Protein AF-A0A519QSP4-F1 (afdb_monomer)

Solvent-accessible surface area (backbone atoms only — not comparable to full-atom values): 7681 Å² total; per-residue (Å²): 66,38,33,51,71,40,44,76,77,46,88,89,75,61,83,89,74,46,84,89,54,59,68,52,75,78,40,57,74,54,72,77,30,57,67,48,72,84,78,86,75,62,96,86,63,82,85,86,78,62,95,45,43,49,65,53,78,81,83,83,88,60,100,61,89,87,86,82,87,89,81,85,88,70,67,94,83,48,52,41,82,63,72,87,62,94,88,60,62,52,64,85,60,68,48,45,68,70,28,60,68,44,57,91,86,52,68,86,88,130

Structure (mmCIF, N/CA/C/O backbone):
data_AF-A0A519QSP4-F1
#
_entry.id   AF-A0A519QSP4-F1
#
loop_
_atom_site.group_PDB
_atom_site.id
_atom_site.type_symbol
_atom_site.label_atom_id
_atom_site.label_alt_id
_atom_site.label_comp_id
_atom_site.label_asym_id
_atom_site.label_entity_id
_atom_site.label_seq_id
_atom_site.pdbx_PDB_ins_code
_atom_site.Cartn_x
_atom_site.Cartn_y
_atom_site.Cartn_z
_atom_site.occupancy
_atom_site.B_iso_or_equiv
_atom_site.auth_seq_id
_atom_site.auth_comp_id
_atom_site.auth_asym_id
_atom_site.auth_atom_id
_atom_site.pdbx_PDB_model_num
ATOM 1 N N . SER A 1 1 ? -8.892 -1.047 9.780 1.00 92.31 1 SER A N 1
ATOM 2 C CA . SER A 1 1 ? -10.037 -1.049 8.863 1.00 92.31 1 SER A CA 1
ATOM 3 C C . SER A 1 1 ? -9.545 -0.818 7.450 1.00 92.31 1 SER A C 1
ATOM 5 O O . SER A 1 1 ? -8.419 -0.358 7.267 1.00 92.31 1 SER A O 1
ATOM 7 N N . PHE A 1 2 ? -10.367 -1.165 6.467 1.00 97.31 2 PHE A N 1
ATOM 8 C CA . PHE A 1 2 ? -10.084 -0.998 5.045 1.00 97.31 2 PHE A CA 1
ATOM 9 C C . PHE A 1 2 ? -11.248 -0.264 4.391 1.00 97.31 2 PHE A C 1
ATOM 11 O O . PHE A 1 2 ? -12.395 -0.546 4.722 1.00 97.31 2 PHE A O 1
ATOM 18 N N . LEU A 1 3 ? -10.966 0.639 3.454 1.00 97.56 3 LEU A N 1
ATOM 19 C CA . LEU A 1 3 ? -11.996 1.214 2.594 1.00 97.56 3 LEU A CA 1
ATOM 20 C C . LEU A 1 3 ? -12.170 0.346 1.352 1.00 97.56 3 LEU A C 1
ATOM 22 O O . LEU A 1 3 ? -11.303 0.313 0.469 1.00 97.56 3 LEU A O 1
ATOM 26 N N . ASN A 1 4 ? -13.289 -0.370 1.286 1.00 97.19 4 ASN A N 1
ATOM 27 C CA . ASN A 1 4 ? -13.597 -1.303 0.213 1.00 97.19 4 ASN A CA 1
ATOM 28 C C . ASN A 1 4 ? -13.675 -0.563 -1.127 1.00 97.19 4 ASN A C 1
ATOM 30 O O . ASN A 1 4 ? -14.358 0.444 -1.268 1.00 97.19 4 ASN A O 1
ATOM 34 N N . GLY A 1 5 ? -12.948 -1.063 -2.128 1.00 97.25 5 GLY A N 1
ATOM 35 C CA . GLY A 1 5 ? -12.921 -0.466 -3.468 1.00 97.25 5 GLY A CA 1
ATOM 36 C C . GLY A 1 5 ? -12.014 0.759 -3.639 1.00 97.25 5 GLY A C 1
ATOM 37 O O . GLY A 1 5 ? -11.731 1.101 -4.783 1.00 97.25 5 GLY A O 1
ATOM 38 N N . SER A 1 6 ? -11.473 1.344 -2.562 1.00 98.12 6 SER A N 1
ATOM 39 C CA . SER A 1 6 ? -10.625 2.556 -2.620 1.00 98.12 6 SER A CA 1
ATOM 40 C C . SER A 1 6 ? -9.424 2.449 -3.568 1.00 9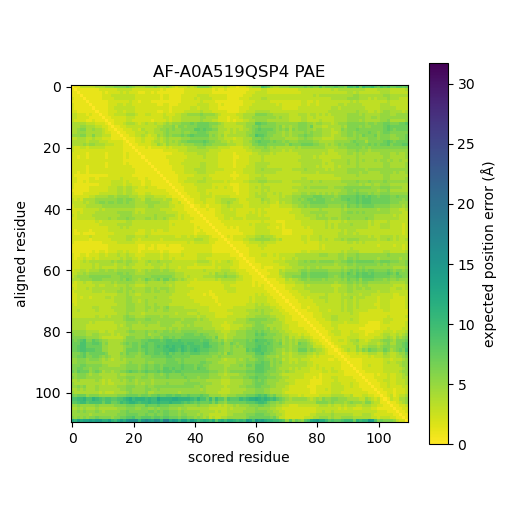8.12 6 SER A C 1
ATOM 42 O O . SER A 1 6 ? -9.073 3.416 -4.234 1.00 98.12 6 SER A O 1
ATOM 44 N N . HIS A 1 7 ? -8.855 1.251 -3.727 1.00 97.50 7 HIS A N 1
ATOM 45 C CA . HIS A 1 7 ? -7.764 0.974 -4.670 1.00 97.50 7 HIS A CA 1
ATOM 46 C C . HIS A 1 7 ? -8.081 1.307 -6.137 1.00 97.50 7 HIS A C 1
ATOM 48 O O . HIS A 1 7 ? -7.168 1.435 -6.950 1.00 97.50 7 HIS A O 1
ATOM 54 N N . LYS A 1 8 ? -9.364 1.440 -6.490 1.00 97.12 8 LYS A N 1
ATOM 55 C CA . LYS A 1 8 ? -9.820 1.804 -7.837 1.00 97.12 8 LYS A CA 1
ATOM 56 C C . LYS A 1 8 ? -9.740 3.306 -8.114 1.00 97.12 8 LYS A C 1
ATOM 58 O O . LYS A 1 8 ? -9.833 3.691 -9.273 1.00 97.12 8 LYS A O 1
ATOM 63 N N . LEU A 1 9 ? -9.557 4.136 -7.083 1.00 96.44 9 LEU A N 1
ATOM 64 C CA . LEU A 1 9 ? -9.431 5.591 -7.221 1.00 96.44 9 LEU A CA 1
ATOM 65 C C . LEU A 1 9 ? -8.037 6.026 -7.705 1.00 96.44 9 LEU A C 1
ATOM 67 O O . LEU A 1 9 ? -7.844 7.180 -8.074 1.00 96.44 9 LEU A O 1
ATOM 71 N N . GLY A 1 10 ? -7.071 5.103 -7.760 1.00 95.12 10 GLY A N 1
ATOM 72 C CA . GLY A 1 10 ? -5.716 5.382 -8.226 1.00 95.12 10 GLY A CA 1
ATOM 73 C C . GLY A 1 10 ? -4.793 5.899 -7.121 1.00 95.12 10 GLY A C 1
ATOM 74 O O . GLY A 1 10 ? -4.983 5.618 -5.939 1.00 95.12 10 GLY A O 1
ATOM 75 N N . VAL A 1 11 ? -3.730 6.600 -7.519 1.00 92.88 11 VAL A N 1
ATOM 76 C CA . VAL A 1 11 ? -2.721 7.136 -6.593 1.00 92.88 11 VAL A CA 1
ATOM 77 C C . VAL A 1 11 ? -3.239 8.435 -5.975 1.00 92.88 11 VAL A C 1
ATOM 79 O O . VAL A 1 11 ? -3.404 9.423 -6.682 1.00 92.88 11 VAL A O 1
ATOM 82 N N . LEU A 1 12 ? -3.440 8.440 -4.655 1.00 93.50 12 LEU A N 1
ATOM 83 C CA . LEU A 1 12 ? -4.009 9.570 -3.899 1.00 93.50 12 LEU A CA 1
ATOM 84 C C . LEU A 1 12 ? -2.950 10.529 -3.314 1.00 93.50 12 LEU A C 1
ATOM 86 O O . LEU A 1 12 ? -3.270 11.435 -2.550 1.00 93.50 12 LEU A O 1
ATOM 90 N N . GLY A 1 13 ? -1.681 10.349 -3.686 1.00 88.38 13 GLY A N 1
ATOM 91 C CA . GLY A 1 13 ? -0.559 11.141 -3.176 1.00 88.38 13 GLY A CA 1
ATOM 92 C C . GLY A 1 13 ? 0.039 10.591 -1.878 1.00 88.38 13 GLY A C 1
ATOM 93 O O . GLY A 1 13 ? -0.213 9.451 -1.488 1.00 88.38 13 GLY A O 1
ATOM 94 N N . ASN A 1 14 ? 0.901 11.390 -1.245 1.00 86.94 14 ASN A N 1
ATOM 95 C CA . ASN A 1 14 ? 1.583 11.037 0.000 1.00 86.94 14 ASN A CA 1
ATOM 96 C C . ASN A 1 14 ? 0.817 11.613 1.206 1.00 86.94 14 ASN A 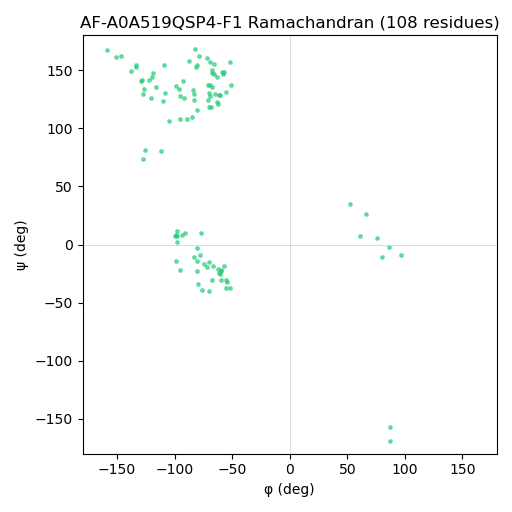C 1
ATOM 98 O O . ASN A 1 14 ? 0.463 12.792 1.209 1.00 86.94 14 ASN A O 1
ATOM 102 N N . TYR A 1 15 ? 0.611 10.800 2.248 1.00 84.81 15 TYR A N 1
ATOM 103 C CA . TYR A 1 15 ? -0.128 11.183 3.457 1.00 84.81 15 TYR A CA 1
ATOM 104 C C . TYR A 1 15 ? 0.503 12.355 4.233 1.00 84.81 15 TYR A C 1
ATOM 106 O O . TYR A 1 15 ? -0.200 13.081 4.931 1.00 84.81 15 TYR A O 1
ATOM 114 N N . THR A 1 16 ? 1.810 12.588 4.091 1.00 87.56 16 THR A N 1
ATOM 115 C CA . THR A 1 16 ? 2.517 13.741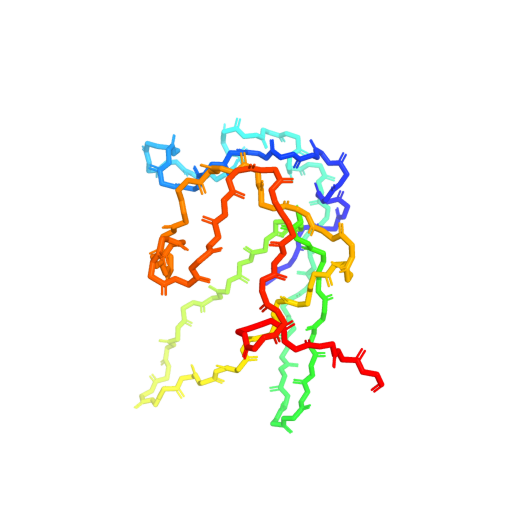 4.679 1.00 87.56 16 THR A CA 1
ATOM 116 C C . THR A 1 16 ? 2.151 15.072 4.020 1.00 87.56 16 THR A C 1
ATOM 118 O O . THR A 1 16 ? 2.432 16.129 4.576 1.00 87.56 16 THR A O 1
ATOM 121 N N . SER A 1 17 ? 1.513 15.037 2.846 1.00 88.75 17 SER A N 1
ATOM 122 C CA . SER A 1 17 ? 1.151 16.218 2.052 1.00 88.75 17 SER A CA 1
ATOM 123 C C . SER A 1 17 ? -0.303 16.666 2.251 1.00 88.75 17 SER A C 1
ATOM 125 O O . SER A 1 17 ? -0.798 17.479 1.480 1.00 88.75 17 SER A O 1
ATOM 127 N N . TYR A 1 18 ? -1.013 16.129 3.248 1.00 92.88 18 TYR A N 1
ATOM 128 C CA . TYR A 1 18 ? -2.432 16.435 3.489 1.00 92.88 18 TYR A CA 1
ATOM 129 C C . TYR A 1 18 ? -2.669 17.615 4.444 1.00 92.88 18 TYR A C 1
ATOM 131 O O . TYR A 1 18 ? -3.799 17.837 4.869 1.00 92.88 18 TYR A O 1
ATOM 139 N N . ASP A 1 19 ? -1.629 18.370 4.810 1.00 93.62 19 ASP A N 1
ATOM 140 C CA . ASP A 1 19 ? -1.718 19.532 5.713 1.00 93.62 19 ASP A CA 1
ATOM 141 C C . ASP A 1 19 ? -2.426 19.226 7.049 1.00 93.62 19 ASP A C 1
ATOM 143 O O . ASP A 1 19 ? -3.149 20.053 7.606 1.00 93.62 19 ASP A O 1
ATOM 147 N N . GLY A 1 20 ? -2.238 18.003 7.559 1.00 92.56 20 GLY A N 1
ATOM 148 C CA . GLY A 1 20 ? -2.851 17.523 8.800 1.00 92.56 20 GLY A CA 1
ATOM 149 C C . GLY A 1 20 ? -4.334 17.150 8.696 1.00 92.56 20 GLY A C 1
ATOM 150 O O . GLY A 1 20 ? -4.935 16.834 9.721 1.00 92.56 20 GLY A O 1
ATOM 151 N N . LYS A 1 21 ? -4.924 17.174 7.497 1.00 95.19 21 LYS A N 1
ATOM 152 C CA . LYS A 1 21 ? -6.317 16.775 7.260 1.00 95.19 21 LYS A CA 1
ATOM 153 C C . LYS A 1 21 ? -6.468 15.263 7.155 1.00 95.19 21 LYS A C 1
ATOM 155 O O . LYS A 1 21 ? -5.540 14.558 6.750 1.00 95.19 21 LYS A O 1
ATOM 160 N N . ASP A 1 22 ? -7.668 14.778 7.463 1.00 92.62 22 ASP A N 1
ATOM 161 C CA . ASP A 1 22 ? -8.047 13.402 7.152 1.00 92.62 22 ASP A CA 1
ATOM 162 C C . ASP A 1 22 ? -8.055 13.175 5.630 1.00 92.62 22 ASP A C 1
ATOM 164 O O . ASP A 1 22 ? -8.433 14.051 4.847 1.00 92.62 22 ASP A O 1
ATOM 168 N N . ILE A 1 23 ? -7.659 11.981 5.186 1.00 94.94 23 ILE A N 1
ATOM 169 C CA . ILE A 1 23 ? -7.617 11.648 3.756 1.00 94.94 23 ILE A CA 1
ATOM 170 C C . ILE A 1 23 ? -8.993 11.774 3.084 1.00 94.94 23 ILE A C 1
ATOM 172 O O . ILE A 1 23 ? -9.055 12.131 1.912 1.00 94.94 23 ILE A O 1
ATOM 176 N N . ARG A 1 24 ? -10.094 11.533 3.806 1.00 95.12 24 ARG A N 1
ATOM 177 C CA . ARG A 1 24 ? -11.470 11.679 3.305 1.00 95.12 24 ARG A CA 1
ATOM 178 C C . ARG A 1 24 ? -11.907 13.138 3.172 1.00 95.12 24 ARG A C 1
ATOM 180 O O . ARG A 1 24 ? -12.882 13.409 2.476 1.00 95.12 24 ARG A O 1
ATOM 187 N N . GLU A 1 25 ? -11.208 14.076 3.811 1.00 96.25 25 GLU A N 1
ATOM 188 C CA . GLU A 1 25 ? -11.390 15.513 3.565 1.00 96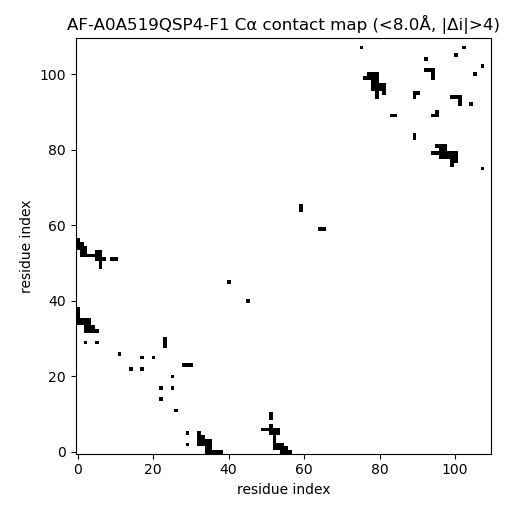.25 25 GLU A CA 1
ATOM 189 C C . GLU A 1 25 ? -10.650 15.960 2.300 1.00 96.25 25 GLU A C 1
ATOM 191 O O . GLU A 1 25 ? -11.120 16.847 1.590 1.00 96.25 25 GLU A O 1
ATOM 196 N N . VAL A 1 26 ? -9.492 15.351 2.015 1.00 96.50 26 VAL A N 1
ATOM 197 C CA . VAL A 1 26 ? -8.697 15.626 0.805 1.00 96.50 26 VAL A CA 1
ATOM 198 C C . VAL A 1 26 ? -9.313 14.965 -0.429 1.00 96.50 26 VAL A C 1
ATOM 200 O O . VAL A 1 26 ? -9.348 15.576 -1.494 1.00 96.50 26 VAL A O 1
ATOM 203 N N . TRP A 1 27 ? -9.833 13.746 -0.269 1.00 96.12 27 TRP A N 1
ATOM 204 C CA . TRP A 1 27 ? -10.436 12.923 -1.318 1.00 96.12 27 TRP A CA 1
ATOM 205 C C . TRP A 1 27 ? -11.851 12.491 -0.907 1.00 96.12 27 TRP A C 1
ATOM 207 O O . TRP A 1 27 ? -12.037 11.382 -0.391 1.00 96.12 27 TRP A O 1
ATOM 217 N N . PRO A 1 28 ? -12.861 13.363 -1.087 1.00 96.81 28 PRO A N 1
ATOM 218 C CA . PRO A 1 28 ? -14.223 13.110 -0.625 1.00 96.81 28 PRO A CA 1
ATOM 219 C C . PRO A 1 28 ? -14.888 11.863 -1.216 1.00 96.81 28 PRO A C 1
ATOM 221 O O . PRO A 1 28 ? -15.782 11.312 -0.579 1.00 96.81 28 PRO A O 1
ATOM 224 N N . GLU A 1 29 ? -14.441 11.375 -2.374 1.00 96.44 29 GLU A N 1
ATOM 225 C CA . GLU A 1 29 ? -14.901 10.131 -3.009 1.00 96.44 29 GLU A CA 1
ATOM 226 C C . GLU A 1 29 ? -14.669 8.898 -2.119 1.00 96.44 29 GLU A C 1
ATOM 228 O O . GLU A 1 29 ? -15.344 7.876 -2.247 1.00 96.44 29 GLU A O 1
ATOM 233 N N . LEU A 1 30 ? -13.735 8.983 -1.167 1.00 97.50 30 LEU A N 1
ATOM 234 C CA . LEU A 1 30 ? -13.516 7.933 -0.174 1.00 97.50 30 LEU A CA 1
ATOM 235 C C . LEU A 1 30 ? -14.688 7.769 0.799 1.00 97.50 30 LEU A C 1
ATOM 237 O O . LEU A 1 30 ? -14.786 6.718 1.430 1.00 97.50 30 LEU A O 1
ATOM 241 N N . ASN A 1 31 ? -15.570 8.764 0.924 1.00 97.38 31 ASN A N 1
ATOM 242 C CA . ASN A 1 31 ? -16.769 8.660 1.758 1.00 97.38 31 ASN A CA 1
ATOM 243 C C . ASN A 1 31 ? -17.825 7.720 1.154 1.00 97.38 31 ASN A C 1
ATOM 245 O O . ASN A 1 31 ? -18.662 7.205 1.891 1.00 97.38 31 ASN A O 1
ATOM 249 N N . ASP A 1 32 ? -17.751 7.446 -0.153 1.00 97.38 32 ASP A N 1
ATOM 250 C CA . ASP A 1 32 ? -18.619 6.476 -0.833 1.00 97.38 32 ASP A CA 1
ATOM 251 C C . ASP A 1 32 ? -18.112 5.031 -0.681 1.00 97.38 32 ASP A C 1
ATOM 253 O O . ASP A 1 32 ? -18.803 4.071 -1.033 1.00 97.38 32 ASP A O 1
ATOM 257 N N . CYS A 1 33 ? -16.890 4.851 -0.168 1.00 97.81 33 CYS A N 1
ATOM 258 C CA . CYS A 1 33 ? -16.318 3.534 0.074 1.00 97.81 33 CYS A CA 1
ATOM 259 C C . CYS A 1 33 ? -16.810 2.978 1.414 1.00 97.81 33 CYS A C 1
ATOM 261 O O . CYS A 1 33 ? -16.583 3.572 2.467 1.00 97.81 33 CYS A O 1
ATOM 263 N N . GLU A 1 34 ? -17.407 1.787 1.390 1.00 97.12 34 GLU A N 1
ATOM 264 C CA . GLU A 1 34 ? -17.748 1.060 2.613 1.00 97.12 34 GLU A CA 1
ATOM 265 C C . GLU A 1 34 ? -16.480 0.768 3.431 1.00 97.12 34 GLU A C 1
ATOM 267 O O . GLU A 1 34 ? -15.504 0.209 2.920 1.00 97.12 34 GLU A O 1
ATOM 272 N N . GLU A 1 35 ? -16.496 1.121 4.714 1.00 96.75 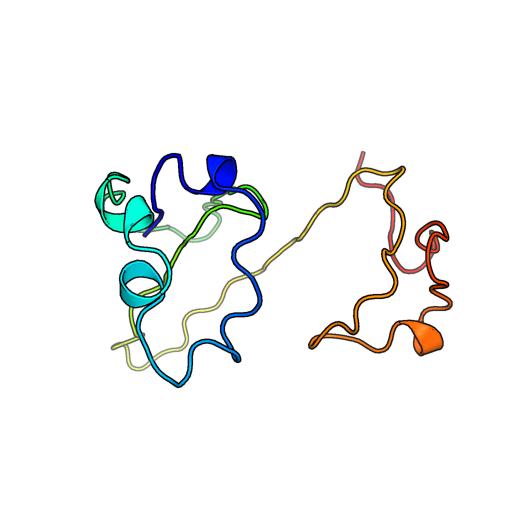35 GLU A N 1
ATOM 273 C CA . GLU A 1 35 ? -15.439 0.741 5.642 1.00 96.75 35 GLU A CA 1
ATOM 274 C C . GLU A 1 35 ? -15.680 -0.676 6.168 1.00 96.75 35 GLU A C 1
ATOM 276 O O . GLU A 1 35 ? -16.762 -1.003 6.655 1.00 96.75 35 GLU A O 1
ATOM 281 N N . SER A 1 36 ? -14.653 -1.523 6.100 1.00 95.81 36 SER A N 1
ATOM 282 C CA . SER A 1 36 ? -14.709 -2.860 6.678 1.00 95.81 36 SER A CA 1
ATOM 283 C C . SER A 1 36 ? -15.027 -2.785 8.178 1.00 95.81 36 SER A C 1
ATOM 285 O O . SER A 1 36 ? -14.501 -1.901 8.867 1.00 95.81 36 SER A O 1
ATOM 287 N N . PRO A 1 37 ? -15.731 -3.779 8.746 1.00 93.50 37 PRO A N 1
ATOM 288 C CA . PRO A 1 37 ? -15.737 -3.972 10.189 1.00 93.50 37 PRO A CA 1
ATOM 289 C C . PRO A 1 37 ? -14.308 -4.025 10.747 1.00 93.50 37 PRO A C 1
ATOM 291 O O . PRO A 1 37 ? -13.347 -4.347 10.033 1.00 93.50 37 PRO A O 1
ATOM 294 N N . GLN A 1 38 ? -14.153 -3.724 12.036 1.00 90.38 38 GLN A N 1
ATOM 295 C CA . GLN A 1 38 ? -12.877 -3.949 12.702 1.00 90.38 38 GLN A CA 1
ATOM 296 C C . GLN A 1 38 ? -12.564 -5.447 12.697 1.00 90.38 38 GLN A C 1
ATOM 298 O O . GLN A 1 38 ? -13.337 -6.258 13.203 1.00 90.38 38 GLN A O 1
ATOM 303 N N . ILE A 1 39 ? -11.412 -5.795 12.131 1.00 91.06 39 ILE A N 1
ATOM 304 C CA . ILE A 1 39 ? -10.929 -7.171 12.072 1.00 91.06 39 ILE A CA 1
ATOM 305 C C . ILE A 1 39 ? -9.991 -7.395 13.255 1.00 91.06 39 ILE A C 1
ATOM 307 O O . ILE A 1 39 ? -9.056 -6.616 13.463 1.00 91.06 39 ILE A O 1
ATOM 311 N N . ASN A 1 40 ? -10.256 -8.449 14.022 1.00 92.19 40 ASN A N 1
ATOM 312 C CA . ASN A 1 40 ? -9.356 -8.944 15.055 1.00 92.19 40 ASN A CA 1
ATOM 313 C C . ASN A 1 40 ? -8.581 -10.130 14.483 1.00 92.19 40 ASN A C 1
ATOM 315 O O . ASN A 1 40 ? -9.169 -10.971 13.808 1.00 92.19 40 ASN A O 1
ATOM 319 N N . TYR A 1 41 ? -7.281 -10.159 14.750 1.00 94.81 41 TYR A N 1
ATOM 320 C CA . TYR A 1 41 ? -6.368 -11.182 14.259 1.00 94.81 41 TYR A CA 1
ATOM 321 C C . TYR A 1 41 ? -5.800 -11.959 15.438 1.00 94.81 41 TYR A C 1
ATOM 323 O O . TYR A 1 41 ? -5.373 -11.351 16.427 1.00 94.81 41 TYR A O 1
ATOM 331 N N . GLU A 1 42 ? -5.759 -13.278 15.306 1.00 95.81 42 GLU A N 1
ATOM 332 C CA . GLU A 1 42 ? -4.979 -14.148 16.175 1.00 95.81 42 GLU A CA 1
ATOM 333 C C . GLU A 1 42 ? -3.513 -14.199 15.715 1.00 95.81 42 GLU A C 1
ATOM 335 O O . GLU A 1 42 ? -3.138 -13.729 14.635 1.00 95.81 42 GLU A O 1
ATOM 340 N N . LEU A 1 43 ? -2.637 -14.760 16.554 1.00 95.88 43 LEU A N 1
ATOM 341 C CA . LEU A 1 43 ? -1.234 -14.941 16.187 1.00 95.88 43 LEU A CA 1
ATOM 342 C C . LEU A 1 43 ? -1.117 -15.870 14.971 1.00 95.88 43 LEU A C 1
ATOM 344 O O . LEU A 1 43 ? -1.485 -17.040 15.039 1.00 95.88 43 LEU A O 1
ATOM 348 N N . GLY A 1 44 ? -0.521 -15.356 13.896 1.00 96.31 44 GLY A N 1
ATOM 349 C CA . GLY A 1 44 ? -0.329 -16.091 12.646 1.00 96.31 44 GLY A CA 1
ATOM 350 C C . GLY A 1 44 ? -1.395 -15.805 11.592 1.00 96.31 44 GLY A C 1
ATOM 351 O O . GLY A 1 44 ? -1.187 -16.181 10.440 1.00 96.31 44 GLY A O 1
ATOM 352 N N . ASP A 1 45 ? -2.475 -15.098 11.939 1.00 97.81 45 ASP A N 1
ATOM 353 C CA . ASP A 1 45 ? -3.423 -14.618 10.940 1.00 97.81 45 ASP A CA 1
ATOM 354 C C . ASP A 1 45 ? -2.783 -13.551 10.048 1.00 97.81 45 ASP A C 1
ATOM 356 O O . ASP A 1 45 ? -1.938 -12.753 10.469 1.00 97.81 45 ASP A O 1
ATOM 360 N N . ILE A 1 46 ? -3.217 -13.534 8.789 1.00 96.69 46 ILE A N 1
ATOM 361 C CA . ILE A 1 46 ? -2.681 -12.657 7.754 1.00 96.69 46 ILE A CA 1
ATOM 362 C C . ILE A 1 46 ? -3.840 -11.937 7.078 1.00 96.69 46 ILE A C 1
ATOM 364 O O . ILE A 1 46 ? -4.881 -12.523 6.785 1.00 96.69 46 ILE A O 1
ATOM 368 N N . THR A 1 47 ? -3.621 -10.663 6.772 1.00 96.25 47 THR A N 1
ATOM 369 C CA . THR A 1 47 ? -4.458 -9.910 5.845 1.00 96.25 47 THR A CA 1
ATOM 370 C C . THR A 1 47 ? -3.621 -9.455 4.666 1.00 96.25 47 THR A C 1
ATOM 372 O O . THR A 1 47 ? -2.427 -9.186 4.806 1.00 96.25 47 THR A O 1
ATOM 375 N N . VAL A 1 48 ? -4.249 -9.372 3.500 1.00 96.44 48 VAL A N 1
ATOM 376 C CA . VAL A 1 48 ? -3.613 -8.912 2.268 1.00 96.44 48 VAL A CA 1
ATOM 377 C C . VAL A 1 48 ? -4.480 -7.811 1.690 1.00 96.44 48 VAL A C 1
ATOM 379 O O . VAL A 1 48 ? -5.686 -7.977 1.522 1.00 96.44 48 VAL A O 1
ATOM 382 N N . HIS A 1 49 ? -3.858 -6.686 1.363 1.00 97.06 49 HIS A N 1
ATOM 383 C CA . HIS A 1 49 ? -4.505 -5.598 0.650 1.00 97.06 49 HIS A CA 1
ATOM 384 C C . HIS A 1 49 ? -3.598 -5.118 -0.478 1.00 97.06 49 HIS A C 1
ATOM 386 O O . HIS A 1 49 ? -2.378 -5.271 -0.441 1.00 97.06 49 HIS A O 1
ATOM 392 N N . THR A 1 50 ? -4.202 -4.533 -1.506 1.00 95.56 50 THR A N 1
ATOM 393 C CA . THR A 1 50 ? -3.436 -3.954 -2.612 1.00 95.56 50 THR A CA 1
ATOM 394 C C . THR A 1 50 ? -2.735 -2.668 -2.166 1.00 95.56 50 THR A C 1
ATOM 396 O O . THR A 1 50 ? -3.148 -2.033 -1.191 1.00 95.56 50 THR A O 1
ATOM 399 N N . HIS A 1 51 ? -1.709 -2.249 -2.910 1.00 92.19 51 HIS A N 1
ATOM 400 C CA . HIS A 1 51 ? -0.935 -1.033 -2.630 1.00 92.19 51 HIS A CA 1
ATOM 401 C C . HIS A 1 51 ? -1.777 0.245 -2.519 1.00 92.19 51 HIS A C 1
ATOM 403 O O . HIS A 1 51 ? -1.406 1.155 -1.787 1.00 92.19 51 HIS A O 1
ATOM 409 N N . LEU A 1 52 ? -2.892 0.320 -3.249 1.00 95.75 52 LEU A N 1
ATOM 410 C CA . LEU A 1 52 ? -3.732 1.518 -3.318 1.00 95.75 52 LEU A CA 1
ATOM 411 C C . LEU A 1 52 ? -4.943 1.455 -2.378 1.00 95.75 52 LEU A C 1
ATOM 413 O O . LEU A 1 52 ? -5.767 2.363 -2.368 1.00 95.75 52 LEU A O 1
ATOM 417 N N . THR A 1 53 ? -5.089 0.385 -1.594 1.00 97.56 53 THR A N 1
ATOM 418 C CA . THR A 1 53 ? -6.178 0.288 -0.621 1.00 97.56 53 THR A CA 1
ATOM 419 C C . THR A 1 53 ? -5.933 1.272 0.520 1.00 97.56 53 THR A C 1
ATOM 421 O O . THR A 1 53 ? -4.968 1.123 1.269 1.00 97.56 53 THR A O 1
ATOM 424 N N . VAL A 1 54 ? -6.840 2.231 0.709 1.00 97.19 54 VAL A N 1
ATOM 425 C CA . VAL A 1 54 ? -6.847 3.083 1.902 1.00 97.19 54 VAL A CA 1
ATOM 426 C C . VAL A 1 54 ? -7.236 2.231 3.107 1.00 97.19 54 VAL A C 1
ATOM 428 O O . VAL A 1 54 ? -8.235 1.507 3.085 1.00 97.19 54 VAL A O 1
ATOM 431 N N . HIS A 1 55 ? -6.421 2.291 4.152 1.00 95.88 55 HIS A N 1
ATOM 432 C CA . HIS A 1 55 ? -6.586 1.496 5.359 1.00 95.88 55 HIS A CA 1
ATOM 433 C C . HIS A 1 55 ? -6.020 2.235 6.570 1.00 95.88 55 HIS A C 1
ATOM 435 O O . HIS A 1 55 ? -5.219 3.158 6.440 1.00 95.88 55 HIS A O 1
ATOM 441 N N . GLY A 1 56 ? -6.446 1.813 7.756 1.00 92.88 56 GLY A N 1
ATOM 442 C CA . GLY A 1 56 ? -5.998 2.378 9.021 1.00 92.88 56 GLY A CA 1
ATOM 443 C C . GLY A 1 56 ? -5.928 1.328 10.120 1.00 92.88 56 GLY A C 1
ATOM 444 O O . GLY A 1 56 ? -6.537 0.257 10.034 1.00 92.88 56 GLY A O 1
ATOM 445 N N . ALA A 1 57 ? -5.199 1.642 11.185 1.00 92.88 57 ALA A N 1
ATOM 446 C CA . ALA A 1 57 ? -5.124 0.818 12.381 1.00 92.88 57 ALA A CA 1
ATOM 447 C C . ALA A 1 57 ? -5.456 1.667 13.610 1.00 92.88 57 ALA A C 1
ATOM 449 O O . ALA A 1 57 ? -4.926 2.763 13.774 1.00 92.88 57 ALA A O 1
ATOM 450 N N . GLY A 1 58 ? -6.313 1.143 14.489 1.00 91.31 58 GLY A N 1
ATOM 451 C CA . GLY A 1 58 ? -6.633 1.805 15.752 1.00 91.31 58 GLY A CA 1
ATOM 452 C C . GLY A 1 58 ? -5.422 1.881 16.684 1.00 91.31 58 GLY A C 1
ATOM 453 O O . GLY A 1 58 ? -4.503 1.048 16.599 1.00 91.31 58 GLY A O 1
ATOM 454 N N . ALA A 1 59 ? -5.452 2.862 17.588 1.00 94.06 59 ALA A N 1
ATOM 455 C CA . ALA A 1 59 ? -4.442 3.049 18.621 1.00 94.06 59 ALA A CA 1
ATOM 456 C C . ALA A 1 59 ? -4.309 1.803 19.516 1.00 94.06 59 ALA A C 1
ATOM 458 O O . ALA A 1 59 ? -5.274 1.078 19.766 1.00 94.06 59 ALA A O 1
ATOM 459 N N . ASN A 1 60 ? -3.090 1.540 19.989 1.00 95.56 60 ASN A N 1
ATOM 460 C CA . ASN A 1 60 ? -2.845 0.478 20.957 1.00 95.56 60 ASN A CA 1
ATOM 461 C C . ASN A 1 60 ? -3.091 1.013 22.374 1.00 95.56 60 ASN A C 1
ATOM 463 O O . ASN A 1 60 ? -2.310 1.823 22.864 1.00 95.56 60 ASN A O 1
ATOM 467 N N . HIS A 1 61 ? -4.164 0.555 23.017 1.00 95.94 61 HIS A N 1
ATOM 468 C CA . HIS A 1 61 ? -4.525 0.936 24.389 1.00 95.94 61 HIS A CA 1
ATOM 469 C C . HIS A 1 61 ? -4.082 -0.089 25.446 1.00 95.94 61 HIS A C 1
ATOM 471 O O . HIS A 1 61 ? -4.469 0.022 26.606 1.00 95.94 61 HIS A O 1
ATOM 477 N N . LEU A 1 62 ? -3.307 -1.103 25.052 1.00 95.06 62 LEU A N 1
ATOM 478 C CA . LEU A 1 62 ? -2.763 -2.103 25.967 1.00 95.06 62 LEU A CA 1
ATOM 479 C C . LEU A 1 62 ? -1.429 -1.636 26.560 1.00 95.06 62 LEU A C 1
ATOM 481 O O . LEU A 1 62 ? -0.699 -0.852 25.959 1.00 95.06 62 LEU A O 1
ATOM 485 N N . ASP A 1 63 ? -1.070 -2.205 27.705 1.00 97.56 63 ASP A N 1
ATOM 486 C CA . ASP A 1 63 ? 0.217 -2.025 28.393 1.00 97.56 63 ASP A CA 1
ATOM 487 C C . ASP A 1 63 ? 1.373 -2.830 27.765 1.00 97.56 63 ASP A C 1
ATOM 489 O O . ASP A 1 63 ? 2.473 -2.910 28.313 1.00 97.56 63 ASP A O 1
ATOM 493 N N . ARG A 1 64 ? 1.137 -3.418 26.589 1.00 96.19 64 ARG A N 1
ATOM 494 C CA . ARG A 1 64 ? 2.083 -4.255 25.847 1.00 96.19 64 ARG A CA 1
ATOM 495 C C . ARG A 1 64 ? 2.123 -3.865 24.368 1.00 96.19 64 ARG A C 1
ATOM 497 O O . ARG A 1 64 ? 1.115 -3.394 23.833 1.00 96.19 64 ARG A O 1
ATOM 504 N N . PRO A 1 65 ? 3.250 -4.083 23.668 1.00 96.81 65 PRO A N 1
ATOM 505 C CA . PRO A 1 65 ? 3.356 -3.762 22.249 1.00 96.81 65 PRO A CA 1
ATOM 506 C C . PRO A 1 65 ? 2.458 -4.652 21.376 1.00 96.81 65 PRO A C 1
ATOM 508 O O . PRO A 1 65 ? 2.228 -5.826 21.680 1.00 96.81 65 PRO A O 1
ATOM 511 N N . ARG A 1 66 ? 2.012 -4.095 20.244 1.00 95.94 66 ARG A N 1
ATOM 512 C CA . ARG A 1 66 ? 1.374 -4.822 19.138 1.00 95.94 66 ARG A CA 1
ATOM 513 C C . ARG A 1 66 ? 2.376 -4.938 17.991 1.00 95.94 66 ARG A C 1
ATOM 515 O O . ARG A 1 66 ? 2.647 -3.945 17.321 1.00 95.94 66 ARG A O 1
ATOM 522 N N . TRP A 1 67 ? 2.921 -6.133 17.784 1.00 95.62 67 TRP A N 1
ATOM 523 C CA . TRP A 1 67 ? 3.868 -6.417 16.705 1.00 95.62 67 TRP A CA 1
ATOM 524 C C . TRP A 1 67 ? 3.145 -6.930 15.462 1.00 95.62 67 TRP A C 1
ATOM 526 O O . TRP A 1 67 ? 2.211 -7.720 15.568 1.00 95.62 67 TRP A O 1
ATOM 536 N N . ALA A 1 68 ? 3.609 -6.496 14.295 1.00 95.19 68 ALA A N 1
ATOM 537 C CA . ALA A 1 68 ? 3.202 -7.017 12.998 1.00 95.19 68 ALA A CA 1
ATOM 538 C C . ALA A 1 68 ? 4.443 -7.156 12.112 1.00 95.19 68 ALA A C 1
ATOM 540 O O . ALA A 1 68 ? 5.392 -6.382 12.247 1.00 95.19 68 ALA A O 1
ATOM 541 N N . TYR A 1 69 ? 4.423 -8.132 11.207 1.00 95.81 69 TYR A N 1
ATOM 542 C CA . TYR A 1 69 ? 5.435 -8.283 10.169 1.00 95.81 69 TYR A CA 1
ATOM 543 C C . TYR A 1 69 ? 4.798 -7.960 8.819 1.00 95.81 69 TYR A C 1
ATOM 545 O O . TYR A 1 69 ? 3.777 -8.547 8.465 1.00 95.81 69 TYR A O 1
ATOM 553 N N . LEU A 1 70 ? 5.370 -6.994 8.101 1.00 94.50 70 LEU A N 1
ATOM 554 C CA . LEU A 1 70 ? 4.842 -6.515 6.828 1.00 94.50 70 LEU A CA 1
ATOM 555 C C . LEU A 1 70 ? 5.746 -6.990 5.694 1.00 94.50 70 LEU A C 1
ATOM 557 O O . LEU A 1 70 ? 6.959 -6.793 5.738 1.00 94.50 70 LEU A O 1
ATOM 561 N N . VAL A 1 71 ? 5.135 -7.569 4.664 1.00 93.75 71 VAL A N 1
ATOM 562 C CA . VAL A 1 71 ? 5.804 -7.956 3.419 1.00 93.75 71 VAL A CA 1
ATOM 563 C C . VAL A 1 71 ? 5.120 -7.215 2.278 1.00 93.75 71 VAL A C 1
ATOM 565 O O . VAL A 1 71 ? 3.902 -7.292 2.140 1.00 93.75 71 VAL A O 1
ATOM 568 N N . LEU A 1 72 ? 5.899 -6.492 1.469 1.00 92.62 72 LEU A N 1
ATOM 569 C CA . LEU A 1 72 ? 5.407 -5.738 0.313 1.00 92.62 72 LEU A CA 1
ATOM 570 C C . LEU A 1 72 ? 5.913 -6.386 -0.986 1.00 92.62 72 LEU A C 1
ATOM 572 O O . LEU A 1 72 ? 6.903 -5.915 -1.556 1.00 92.62 72 LEU A O 1
ATOM 576 N N . PRO A 1 73 ? 5.274 -7.469 -1.468 1.00 93.25 73 PRO A N 1
ATOM 577 C CA . PRO A 1 73 ? 5.678 -8.099 -2.717 1.00 93.25 73 PRO A CA 1
ATOM 578 C C . PRO A 1 73 ? 5.394 -7.163 -3.897 1.00 93.25 73 PRO A C 1
ATOM 580 O O . PRO A 1 73 ? 4.322 -6.565 -3.987 1.00 93.25 73 PRO A O 1
ATOM 583 N N . GLN A 1 74 ? 6.355 -7.053 -4.812 1.00 92.31 74 GLN A N 1
ATOM 584 C CA . GLN A 1 74 ? 6.198 -6.339 -6.080 1.00 92.31 74 GLN A CA 1
ATOM 585 C C . GLN A 1 74 ? 6.150 -7.344 -7.235 1.00 92.31 74 GLN A C 1
ATOM 587 O O . GLN A 1 74 ? 6.727 -8.428 -7.111 1.00 92.31 74 GLN A O 1
ATOM 592 N N . PRO A 1 75 ? 5.517 -7.003 -8.373 1.00 93.62 75 PRO A N 1
ATOM 593 C CA . PRO A 1 75 ? 5.702 -7.762 -9.605 1.00 93.62 75 PRO A CA 1
ATOM 594 C C . PRO A 1 75 ? 7.195 -7.945 -9.915 1.00 93.62 75 PRO A C 1
ATOM 596 O O . PRO A 1 75 ? 7.979 -7.006 -9.775 1.00 93.62 75 PRO A O 1
ATOM 599 N N . ALA A 1 76 ? 7.594 -9.144 -10.345 1.00 92.81 76 ALA A N 1
ATOM 600 C CA . ALA A 1 76 ? 9.001 -9.478 -10.601 1.00 92.81 76 ALA A CA 1
ATOM 601 C C . ALA A 1 76 ? 9.642 -8.630 -11.718 1.0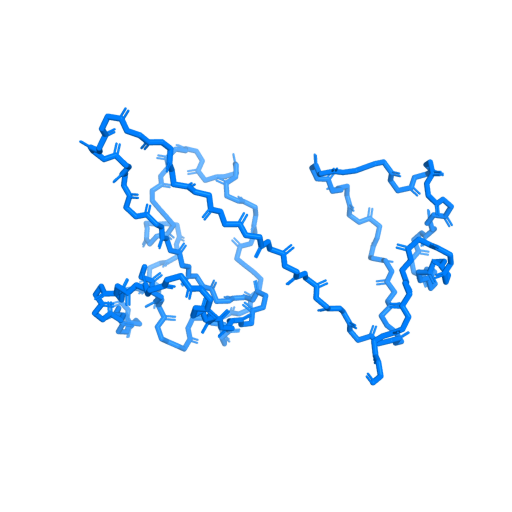0 92.81 76 ALA A C 1
ATOM 603 O O . ALA A 1 76 ? 10.861 -8.504 -11.803 1.00 92.81 76 ALA A O 1
ATOM 604 N N . ASP A 1 77 ? 8.820 -8.052 -12.589 1.00 93.00 77 ASP A N 1
ATOM 605 C CA . ASP A 1 77 ? 9.208 -7.168 -13.682 1.00 93.00 77 ASP A CA 1
ATOM 606 C C . ASP A 1 77 ? 9.017 -5.676 -13.359 1.00 93.00 77 ASP A C 1
ATOM 608 O O . ASP A 1 77 ? 9.206 -4.827 -14.239 1.00 93.00 77 ASP A O 1
ATOM 612 N N . ALA A 1 78 ? 8.681 -5.341 -12.107 1.00 93.81 78 ALA A N 1
ATOM 613 C CA . ALA A 1 78 ? 8.544 -3.965 -11.659 1.00 93.81 78 ALA A CA 1
ATOM 614 C C . ALA A 1 78 ? 9.847 -3.174 -11.847 1.00 93.81 78 ALA A C 1
ATOM 616 O O . ALA A 1 78 ? 10.967 -3.688 -11.754 1.00 93.81 78 ALA A O 1
ATOM 617 N N . ARG A 1 79 ? 9.680 -1.877 -12.110 1.00 94.44 7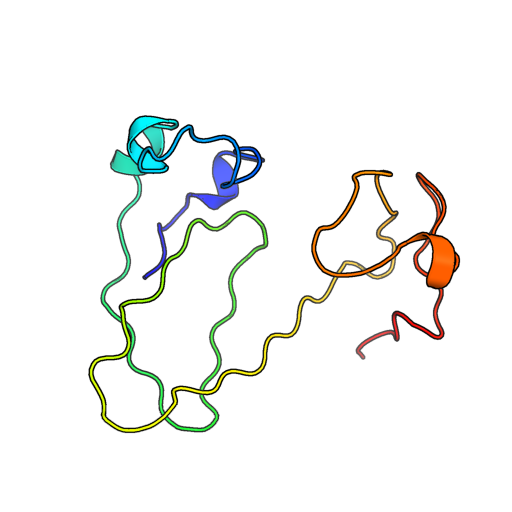9 ARG A N 1
ATOM 618 C CA . ARG A 1 79 ? 10.775 -0.923 -12.274 1.00 94.44 79 ARG A CA 1
ATOM 619 C C . ARG A 1 79 ? 10.620 0.205 -11.277 1.00 94.44 79 ARG A C 1
ATOM 621 O O . ARG A 1 79 ? 9.504 0.673 -11.045 1.00 94.44 79 ARG A O 1
ATOM 628 N N . TRP A 1 80 ? 11.733 0.673 -10.719 1.00 93.44 80 TRP A N 1
ATOM 629 C CA . TRP A 1 80 ? 11.689 1.841 -9.846 1.00 93.44 80 TRP A CA 1
ATOM 630 C C . TRP A 1 80 ? 11.260 3.062 -10.656 1.00 93.44 80 TRP A C 1
ATOM 632 O O . TRP A 1 80 ? 11.832 3.347 -11.698 1.00 93.44 80 TRP A O 1
ATOM 642 N N . ASN A 1 81 ? 10.266 3.810 -10.194 1.00 92.19 81 ASN A N 1
ATOM 643 C CA . ASN A 1 81 ? 9.807 5.017 -10.885 1.00 92.19 81 ASN A CA 1
ATOM 644 C C . ASN A 1 81 ? 10.683 6.256 -10.608 1.00 92.19 81 ASN A C 1
ATOM 646 O O . ASN A 1 81 ? 10.412 7.315 -11.163 1.00 92.19 81 ASN A O 1
ATOM 650 N N . GLY A 1 82 ? 11.704 6.148 -9.750 1.00 93.06 82 GLY A N 1
ATOM 651 C CA . GLY A 1 82 ? 12.570 7.267 -9.371 1.00 93.06 82 GLY A CA 1
ATOM 652 C C . GLY A 1 82 ? 12.044 8.121 -8.211 1.00 93.06 82 GLY A C 1
ATOM 653 O O . GLY A 1 82 ? 12.730 9.051 -7.793 1.00 93.06 82 GLY A O 1
ATOM 654 N N . ALA A 1 83 ? 10.853 7.832 -7.672 1.00 89.50 83 ALA A N 1
ATOM 655 C CA . ALA A 1 83 ? 10.314 8.579 -6.539 1.00 89.50 83 ALA A CA 1
ATOM 656 C C . ALA A 1 83 ? 11.132 8.292 -5.262 1.00 89.50 83 ALA A C 1
ATOM 658 O O . ALA A 1 83 ? 11.466 7.124 -5.023 1.00 89.50 83 ALA A O 1
ATOM 659 N N . PRO A 1 84 ? 11.447 9.317 -4.443 1.00 87.06 84 PRO A N 1
ATOM 660 C CA . PRO A 1 84 ? 12.205 9.140 -3.208 1.00 87.06 84 PRO A CA 1
ATOM 661 C C . PRO A 1 84 ? 11.361 8.372 -2.176 1.00 87.06 84 PRO A C 1
ATOM 663 O O . PRO A 1 84 ? 10.297 8.860 -1.789 1.00 87.06 84 PRO A O 1
ATOM 666 N N . PRO A 1 85 ? 11.788 7.176 -1.732 1.00 87.19 85 PRO A N 1
ATOM 667 C CA . PRO A 1 85 ? 11.086 6.449 -0.685 1.00 87.19 85 PRO A CA 1
ATOM 668 C C . PRO A 1 85 ? 11.469 6.981 0.701 1.00 87.19 85 PRO A C 1
ATOM 670 O O . PRO A 1 85 ? 12.581 7.453 0.919 1.00 87.19 85 PRO A O 1
ATOM 673 N N . GLU A 1 86 ? 10.559 6.848 1.665 1.00 84.88 86 GLU A N 1
ATOM 674 C CA . GLU A 1 86 ? 10.812 7.234 3.064 1.00 84.88 86 GLU A CA 1
ATOM 675 C C . GLU A 1 86 ? 11.606 6.165 3.837 1.00 84.88 86 GLU A C 1
ATOM 677 O O . GLU A 1 86 ? 12.236 6.464 4.847 1.00 84.88 86 GLU A O 1
ATOM 682 N N . ALA A 1 87 ? 11.564 4.908 3.382 1.00 84.50 87 ALA A N 1
ATOM 683 C CA . ALA A 1 87 ? 11.979 3.752 4.181 1.00 84.50 87 ALA A CA 1
ATOM 684 C C . ALA A 1 87 ? 13.399 3.228 3.898 1.00 84.50 87 ALA A C 1
ATOM 686 O O . ALA A 1 87 ? 13.901 2.416 4.674 1.00 84.50 87 ALA A O 1
ATOM 687 N N . PHE A 1 88 ? 14.045 3.629 2.800 1.00 86.56 88 PHE A N 1
ATOM 688 C CA . PHE A 1 88 ? 15.379 3.139 2.428 1.00 86.56 88 PHE A CA 1
ATOM 689 C C . PHE A 1 88 ? 16.091 4.1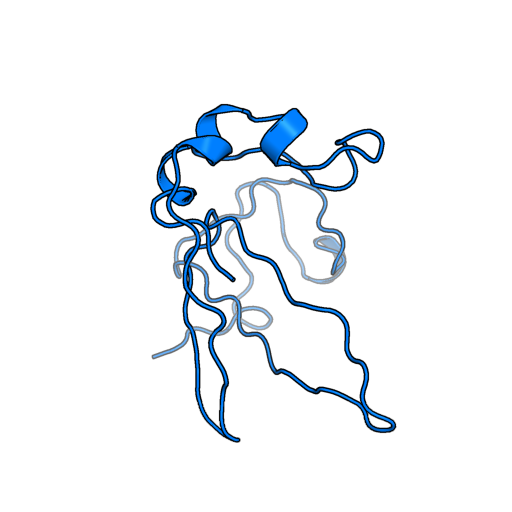07 1.474 1.00 86.56 88 PHE A C 1
ATOM 691 O O . PHE A 1 88 ? 15.463 5.005 0.927 1.00 86.56 88 PHE A O 1
ATOM 698 N N . ASP A 1 89 ? 17.396 3.922 1.256 1.00 90.31 89 ASP A N 1
ATOM 699 C CA . ASP A 1 89 ? 18.168 4.679 0.259 1.00 90.31 89 ASP A CA 1
ATOM 700 C C . ASP A 1 89 ? 18.258 3.885 -1.060 1.00 90.31 89 ASP A C 1
ATOM 702 O O . ASP A 1 89 ? 19.002 2.901 -1.122 1.00 90.31 89 ASP A O 1
ATOM 706 N N . PRO A 1 90 ? 17.553 4.290 -2.138 1.00 91.06 90 PRO A N 1
ATOM 707 C CA . PRO A 1 90 ? 17.612 3.595 -3.424 1.00 91.06 90 PRO A CA 1
ATOM 708 C C . PRO A 1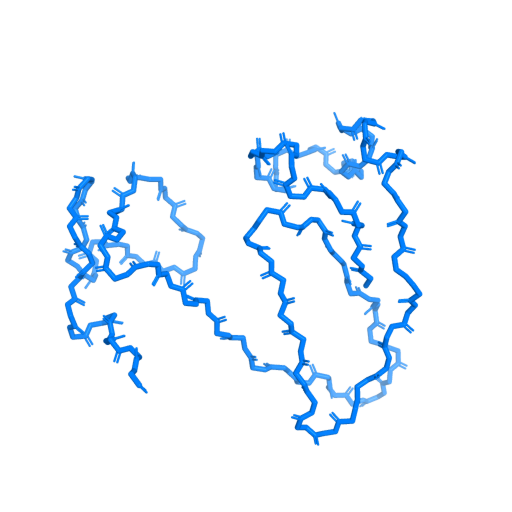 90 ? 19.036 3.451 -3.963 1.00 91.06 90 PRO A C 1
ATOM 710 O O . PRO A 1 90 ? 19.390 2.407 -4.513 1.00 91.06 90 PRO A O 1
ATOM 713 N N . LYS A 1 91 ? 19.881 4.470 -3.768 1.00 89.56 91 LYS A N 1
ATOM 714 C CA . LYS A 1 91 ? 21.247 4.482 -4.291 1.00 89.56 91 LYS A CA 1
ATOM 715 C C . LYS A 1 91 ? 22.128 3.476 -3.558 1.00 89.56 91 LYS A C 1
ATOM 717 O O . LYS A 1 91 ? 22.907 2.777 -4.204 1.00 89.56 91 LYS A O 1
ATOM 722 N N . ALA A 1 92 ? 21.981 3.356 -2.237 1.00 90.50 92 ALA A N 1
ATOM 723 C CA . ALA A 1 92 ? 22.682 2.341 -1.446 1.00 90.50 92 ALA A CA 1
ATOM 724 C C . ALA A 1 92 ? 22.338 0.907 -1.886 1.00 90.50 92 ALA A C 1
ATOM 726 O O . ALA A 1 92 ? 23.149 -0.002 -1.718 1.00 90.50 92 ALA A O 1
ATOM 727 N N . HIS A 1 93 ? 21.164 0.717 -2.491 1.00 88.25 93 HIS A N 1
ATOM 728 C CA . HIS A 1 93 ? 20.707 -0.563 -3.023 1.00 88.25 93 HIS A CA 1
ATOM 729 C C . HIS A 1 93 ? 20.909 -0.716 -4.535 1.00 88.25 93 HIS A C 1
ATOM 731 O O . HIS A 1 93 ? 20.438 -1.700 -5.092 1.00 88.25 93 HIS A O 1
ATOM 737 N N . GLY A 1 94 ? 21.609 0.208 -5.205 1.00 90.12 94 GLY A N 1
ATOM 738 C CA . GLY A 1 94 ? 21.875 0.124 -6.646 1.00 90.12 94 GLY A CA 1
ATOM 739 C C . GLY A 1 94 ? 20.622 0.253 -7.517 1.00 90.12 94 GLY A C 1
ATOM 740 O O . GLY A 1 94 ? 20.573 -0.301 -8.614 1.00 90.12 94 GLY A O 1
ATOM 741 N N . MET A 1 95 ? 19.588 0.933 -7.019 1.00 92.56 95 MET A N 1
ATOM 742 C CA . MET A 1 95 ? 18.372 1.202 -7.776 1.00 92.56 95 MET A CA 1
ATOM 743 C C . MET A 1 95 ? 18.557 2.447 -8.643 1.00 92.56 95 MET A C 1
ATOM 745 O O . MET A 1 95 ? 18.985 3.492 -8.160 1.00 92.56 95 MET A O 1
ATOM 749 N N . GLU A 1 96 ? 18.171 2.337 -9.913 1.00 93.56 96 GLU A N 1
ATOM 750 C CA . GLU A 1 96 ? 18.216 3.423 -10.897 1.00 93.56 96 GLU A CA 1
ATOM 751 C C . GLU A 1 96 ? 16.807 3.725 -11.428 1.00 93.56 96 GLU A C 1
ATOM 753 O O . GLU A 1 96 ? 16.008 2.788 -11.574 1.00 93.56 96 GLU A O 1
ATOM 758 N N . PRO A 1 97 ? 16.456 4.993 -11.720 1.00 95.44 97 PRO A N 1
ATOM 759 C CA . PRO A 1 97 ? 15.143 5.326 -12.258 1.00 95.44 97 PRO A CA 1
ATOM 760 C C . PRO A 1 97 ? 14.844 4.541 -13.539 1.00 95.44 97 PRO A C 1
ATOM 762 O O . PRO A 1 97 ? 15.658 4.456 -14.457 1.00 95.44 97 PRO A O 1
ATOM 765 N N . TYR A 1 98 ? 13.656 3.948 -13.583 1.00 95.31 98 TYR A N 1
ATOM 766 C CA . TYR A 1 98 ? 13.155 3.033 -14.611 1.00 95.31 98 TYR A CA 1
ATOM 767 C C . TYR A 1 98 ? 13.962 1.732 -14.771 1.00 95.31 98 TYR A C 1
ATOM 769 O O . TYR A 1 98 ? 13.696 0.940 -15.682 1.00 95.31 98 TYR A O 1
ATOM 777 N N . GLY A 1 99 ? 14.926 1.475 -13.887 1.00 94.50 99 GLY A N 1
ATOM 778 C CA . GLY A 1 99 ? 15.683 0.234 -13.798 1.00 94.50 99 GLY A CA 1
ATOM 779 C C . GLY A 1 99 ? 14.904 -0.880 -13.100 1.00 94.50 99 GLY A C 1
ATOM 780 O O . GLY A 1 99 ? 13.916 -0.633 -12.407 1.00 94.50 99 GLY A O 1
ATOM 781 N N . LYS A 1 100 ? 15.357 -2.122 -13.296 1.00 93.50 100 LYS A N 1
ATOM 782 C CA . LYS A 1 100 ? 14.871 -3.280 -12.533 1.00 93.50 100 LYS A CA 1
ATOM 783 C C . LYS A 1 100 ? 15.347 -3.194 -11.084 1.00 93.50 100 LYS A C 1
ATOM 785 O O . LYS A 1 100 ? 16.378 -2.581 -10.809 1.00 93.50 100 LYS A O 1
ATOM 790 N N . PHE A 1 101 ? 14.636 -3.859 -10.183 1.00 92.44 101 PHE A N 1
ATOM 791 C CA . PHE A 1 101 ? 15.132 -4.067 -8.828 1.00 92.44 101 PHE A CA 1
ATOM 792 C C . PHE A 1 101 ? 16.301 -5.069 -8.811 1.00 92.44 101 PHE A C 1
ATOM 794 O O . PHE A 1 101 ? 16.236 -6.069 -9.524 1.00 92.44 101 PHE A O 1
ATOM 801 N N . PRO A 1 102 ? 17.377 -4.819 -8.041 1.00 89.62 102 PRO A N 1
ATOM 802 C CA . PRO A 1 102 ? 18.501 -5.753 -7.952 1.00 89.62 102 PRO A CA 1
ATOM 803 C C . PRO A 1 102 ? 18.161 -7.038 -7.181 1.00 89.62 102 PRO A C 1
ATOM 805 O O . PRO A 1 102 ? 17.796 -6.979 -6.007 1.00 89.62 102 PRO A O 1
ATOM 808 N N . ASP A 1 103 ? 18.369 -8.199 -7.808 1.00 84.56 103 ASP A N 1
ATOM 809 C CA . ASP A 1 103 ? 17.962 -9.522 -7.295 1.00 84.56 103 ASP A CA 1
ATOM 810 C C . ASP A 1 103 ? 18.428 -9.824 -5.859 1.00 84.56 103 ASP A C 1
ATOM 812 O O . ASP A 1 103 ? 17.699 -10.431 -5.078 1.00 84.56 103 ASP A O 1
ATOM 816 N N . ALA A 1 104 ? 19.638 -9.393 -5.478 1.00 85.12 104 ALA A N 1
ATOM 817 C CA . ALA A 1 104 ? 20.195 -9.672 -4.151 1.00 85.12 104 ALA A CA 1
ATOM 818 C C . ALA A 1 104 ? 19.440 -8.965 -3.009 1.00 85.12 104 ALA A C 1
ATOM 820 O O . ALA A 1 104 ? 19.397 -9.482 -1.895 1.00 85.12 104 ALA A O 1
ATOM 821 N N . ALA A 1 105 ? 18.865 -7.789 -3.276 1.00 86.31 105 ALA A N 1
ATOM 822 C CA . ALA A 1 105 ? 18.077 -7.027 -2.305 1.00 86.31 105 ALA A CA 1
ATOM 823 C C . ALA A 1 105 ? 16.568 -7.295 -2.440 1.00 86.31 105 ALA A C 1
ATOM 825 O O . ALA A 1 105 ? 15.822 -7.106 -1.481 1.00 86.31 105 ALA A O 1
ATOM 826 N N . PHE A 1 106 ? 16.132 -7.758 -3.614 1.00 90.69 106 PHE A N 1
ATOM 827 C CA . PHE A 1 106 ? 14.735 -8.011 -3.958 1.00 90.69 106 PHE A CA 1
ATOM 828 C C . PHE A 1 106 ? 14.579 -9.441 -4.497 1.00 90.69 106 PHE A C 1
ATOM 830 O O . PHE A 1 106 ? 14.432 -9.634 -5.706 1.00 90.69 106 PHE A O 1
ATOM 837 N N . PRO A 1 107 ? 14.646 -10.460 -3.622 1.00 91.44 107 PRO A N 1
ATOM 838 C CA . PRO A 1 107 ? 14.577 -11.849 -4.049 1.00 91.44 107 PRO A CA 1
ATOM 839 C C . PRO A 1 107 ? 13.204 -12.196 -4.634 1.00 91.44 107 PRO A C 1
ATOM 841 O O . PRO A 1 107 ? 12.167 -11.714 -4.173 1.00 91.44 107 PRO A O 1
ATOM 844 N N . ILE A 1 108 ? 13.198 -13.092 -5.622 1.00 91.88 108 ILE A N 1
ATOM 845 C CA . ILE A 1 108 ? 11.968 -13.661 -6.178 1.00 91.88 108 ILE A CA 1
ATOM 846 C C . ILE A 1 108 ? 11.326 -14.597 -5.151 1.00 91.88 108 ILE A C 1
ATOM 848 O O . ILE A 1 108 ? 11.982 -15.488 -4.612 1.00 91.88 108 ILE A O 1
ATOM 852 N N . ILE A 1 109 ? 10.030 -14.403 -4.914 1.00 90.31 109 ILE A N 1
ATOM 853 C CA . ILE A 1 109 ? 9.189 -15.299 -4.115 1.00 90.31 109 ILE A CA 1
ATOM 854 C C . ILE A 1 109 ? 8.554 -16.308 -5.082 1.00 90.31 109 ILE A C 1
ATOM 856 O O . ILE A 1 109 ? 7.949 -15.892 -6.072 1.00 90.31 109 ILE A O 1
ATOM 860 N N . GLY A 1 110 ? 8.718 -17.608 -4.822 1.00 82.25 110 GLY A N 1
ATOM 861 C CA . GLY A 1 110 ? 8.220 -18.714 -5.653 1.00 82.25 110 GLY A CA 1
ATOM 862 C C . GLY A 1 110 ? 7.482 -19.777 -4.856 1.00 82.25 110 GLY A C 1
ATOM 863 O O . GLY A 1 110 ? 7.557 -19.732 -3.607 1.00 82.25 110 GLY A O 1
#

Foldseek 3Di:
DWFPPQLVVDDLDDPVPPPPDDSCVSPVVSVVTDDDDDDDDDVPDDDDDDPRIDDDDDDDPDPDDDDDDDDDADPQADAAQPDDDPPDDCVVQVHDHRDGRDCVVRPDDD

Secondary structure (DSSP, 8-state):
-BBTTGGGG-----GGGSTT--HHHH-GGGGGSPBPPPPP--TT------TT--B------SSS-----------TT-B---PPPSSS-TTTTT--TTPBPPTTTSPPP-

Radius of gyration: 16.87 Å; Cα contacts (8 Å, |Δi|>4): 88; chains: 1; bounding box: 41×38×43 Å

Mean predicted aligned error: 3.75 Å

Sequence (110 aa):
SFLNGSHKLGVLGNYTSYDGKDIREVWPELNDCEESPQINYELGDITVHTHLTVHGAGANHLDRPRWAYLVLPQPADARWNGAPPEAFDPKAHGMEPYGKFPDAAFPIIG

pLDDT: mean 93.35, std 3.63, range [82.25, 98.12]